Protein AF-A0A5E5Q3A5-F1 (afdb_monomer)

Mean predicted aligned error: 5.53 Å

Secondary structure (DSSP, 8-state):
---S-S-HHHH-S-EEEEEEETTEEEEEEEE--HHHHHHTT-HHHHHHHHHHHHTT-----TTS-S-TT-TT---SS--HHHHHHHHHHT-TTS-TT--HHHHHHHHHHHHHHHHHTTHHHHHHHHHHHT-HHHH--

Solvent-accessible surface area (backbone atoms only — not comparable to full-atom values): 7994 Å² total; per-residue (Å²): 137,84,73,89,64,90,49,51,65,80,76,42,60,53,48,72,49,75,42,70,56,77,72,26,82,78,48,64,46,77,48,65,32,60,71,49,14,49,74,72,68,38,45,56,22,44,54,46,27,43,53,49,25,62,74,73,45,72,62,74,30,87,82,51,76,70,27,59,42,10,83,86,50,89,48,64,59,77,32,28,56,42,45,50,51,52,52,53,64,68,30,89,85,55,62,86,43,56,52,68,75,65,44,50,63,51,47,53,54,52,52,53,53,32,51,76,67,46,42,67,85,41,20,52,58,54,38,53,61,69,34,65,80,62,72,76,108

Nearest PDB structures (foldseek):
  1xje-assembly1_A  TM=2.065E-01  e=7.764E+00  Thermotoga maritima

Structure (mmCIF, N/CA/C/O backbone):
data_AF-A0A5E5Q3A5-F1
#
_entry.id   AF-A0A5E5Q3A5-F1
#
loop_
_atom_site.group_PDB
_atom_site.id
_atom_site.type_symbol
_atom_site.label_atom_id
_atom_site.label_alt_id
_atom_site.label_comp_id
_atom_site.label_asym_id
_atom_site.label_entity_id
_atom_site.label_seq_id
_atom_site.pdbx_PDB_ins_code
_atom_site.Cartn_x
_atom_site.Cartn_y
_atom_site.Cartn_z
_atom_site.occupancy
_atom_site.B_iso_or_equiv
_atom_site.auth_seq_id
_atom_site.auth_comp_id
_atom_site.auth_asym_id
_atom_site.auth_atom_id
_atom_site.pdbx_PDB_model_num
ATOM 1 N N . MET A 1 1 ? -6.992 -6.717 -22.756 1.00 43.28 1 MET A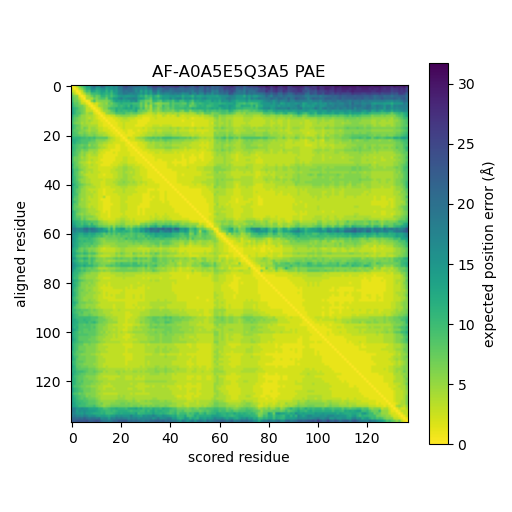 N 1
ATOM 2 C CA . MET A 1 1 ? -6.063 -5.875 -21.982 1.00 43.28 1 MET A CA 1
ATOM 3 C C . MET A 1 1 ? -5.393 -4.964 -22.995 1.00 43.28 1 MET A C 1
ATOM 5 O O . MET A 1 1 ? -4.563 -5.432 -23.755 1.00 43.28 1 MET A O 1
ATOM 9 N N . THR A 1 2 ? -5.870 -3.733 -23.146 1.00 39.50 2 THR A N 1
ATOM 10 C CA . THR A 1 2 ? -5.324 -2.763 -24.109 1.00 39.50 2 THR A CA 1
ATOM 11 C C . THR A 1 2 ? -4.688 -1.649 -23.299 1.00 39.50 2 THR A C 1
ATOM 13 O O . THR A 1 2 ? -5.378 -0.724 -22.878 1.00 39.50 2 THR A O 1
ATOM 16 N N . SER A 1 3 ? -3.395 -1.795 -23.004 1.00 51.12 3 SER A N 1
ATOM 17 C CA . SER A 1 3 ? -2.595 -0.697 -22.459 1.00 51.12 3 SER A CA 1
ATOM 18 C C . SER A 1 3 ? -2.462 0.389 -23.531 1.00 51.12 3 SER A C 1
ATOM 20 O O . SER A 1 3 ? -2.279 0.076 -24.707 1.00 51.12 3 SER A O 1
ATOM 22 N N . LYS A 1 4 ? -2.595 1.663 -23.142 1.00 57.38 4 LYS A N 1
ATOM 23 C CA . LYS A 1 4 ? -2.367 2.816 -24.034 1.00 57.38 4 LYS A CA 1
ATOM 24 C C . LYS A 1 4 ? -0.878 3.094 -24.274 1.00 57.38 4 LYS A C 1
ATOM 26 O O . LYS A 1 4 ? -0.561 3.918 -25.129 1.00 57.38 4 LYS A O 1
ATOM 31 N N . VAL A 1 5 ? 0.014 2.433 -23.536 1.00 63.28 5 VAL A N 1
ATOM 32 C CA . VAL A 1 5 ? 1.463 2.590 -23.676 1.00 63.28 5 VAL A CA 1
ATOM 33 C C . VAL A 1 5 ? 1.916 1.757 -24.870 1.00 63.28 5 VAL A C 1
ATOM 35 O O . VAL A 1 5 ? 1.791 0.533 -24.856 1.00 63.28 5 VAL A O 1
ATOM 38 N N . LYS A 1 6 ? 2.374 2.427 -25.932 1.00 62.31 6 LYS A N 1
ATOM 39 C CA . LYS A 1 6 ? 2.762 1.766 -27.186 1.00 62.31 6 LYS A CA 1
ATOM 40 C C . LYS A 1 6 ? 4.120 1.067 -27.076 1.00 62.31 6 LYS A C 1
ATOM 42 O O . LYS A 1 6 ? 4.260 0.010 -27.679 1.00 62.31 6 LYS A O 1
ATOM 47 N N . ASN A 1 7 ? 5.045 1.613 -26.279 1.00 73.50 7 ASN A N 1
ATOM 48 C CA . ASN A 1 7 ? 6.397 1.084 -26.063 1.00 73.50 7 ASN A CA 1
ATOM 49 C C . ASN A 1 7 ? 6.704 0.977 -24.557 1.00 73.50 7 ASN A C 1
ATOM 51 O O . ASN A 1 7 ? 7.425 1.799 -23.985 1.00 73.50 7 ASN A O 1
ATOM 55 N N . ILE A 1 8 ? 6.105 -0.013 -23.889 1.00 75.12 8 ILE A N 1
ATOM 56 C CA . ILE A 1 8 ? 6.242 -0.217 -22.432 1.00 75.12 8 ILE A CA 1
ATOM 57 C C . ILE A 1 8 ? 7.712 -0.346 -22.015 1.00 75.12 8 ILE A C 1
ATOM 59 O O . ILE A 1 8 ? 8.086 0.101 -20.942 1.00 75.12 8 ILE A O 1
ATOM 63 N N . GLU A 1 9 ? 8.557 -0.904 -22.874 1.00 70.31 9 GLU A N 1
ATOM 64 C CA . GLU A 1 9 ? 9.976 -1.125 -22.623 1.00 70.31 9 GLU A CA 1
ATOM 65 C C . GLU A 1 9 ? 10.821 0.154 -22.508 1.00 70.31 9 GLU A C 1
ATOM 67 O O . GLU A 1 9 ? 11.921 0.100 -21.961 1.00 70.31 9 GLU A O 1
ATOM 72 N N . ASN A 1 10 ? 10.334 1.291 -23.019 1.00 72.75 10 ASN A N 1
ATOM 73 C CA . ASN A 1 10 ? 11.098 2.543 -23.072 1.00 72.75 10 ASN A CA 1
ATOM 74 C C . ASN A 1 10 ? 10.344 3.777 -22.557 1.00 72.75 10 ASN A C 1
ATOM 76 O O . ASN A 1 10 ? 10.980 4.795 -22.297 1.00 72.75 10 ASN A O 1
ATOM 80 N N . GLU A 1 11 ? 9.017 3.720 -22.450 1.00 73.81 11 GLU A N 1
ATOM 81 C CA . GLU A 1 11 ? 8.169 4.886 -22.156 1.00 73.81 11 GLU A CA 1
ATOM 82 C C . GLU A 1 11 ? 7.480 4.802 -20.783 1.00 73.81 11 GLU A C 1
ATOM 84 O O . GLU A 1 11 ? 6.666 5.661 -20.449 1.00 73.81 11 GLU A O 1
ATOM 89 N N . SER A 1 12 ? 7.774 3.772 -19.987 1.00 80.31 12 SER A N 1
ATOM 90 C CA . SER A 1 12 ? 7.168 3.548 -18.674 1.00 80.31 12 SER A CA 1
ATOM 91 C C . SER A 1 12 ? 8.166 2.866 -17.735 1.00 80.31 12 SER A C 1
ATOM 93 O O . SER A 1 12 ? 8.871 1.941 -18.133 1.00 80.31 12 SER A O 1
ATOM 95 N N . ASN A 1 13 ? 8.225 3.325 -16.482 1.00 87.75 13 ASN A N 1
ATOM 96 C CA . ASN A 1 13 ? 9.057 2.701 -15.447 1.00 87.75 13 ASN A CA 1
ATOM 97 C C . ASN A 1 13 ? 8.422 1.403 -14.936 1.00 87.75 13 ASN A C 1
ATOM 99 O O . ASN A 1 13 ? 9.106 0.401 -14.728 1.00 87.75 13 ASN A O 1
ATOM 103 N N . CYS A 1 14 ? 7.105 1.431 -14.758 1.00 89.62 14 CYS A N 1
ATOM 104 C CA . CYS A 1 14 ? 6.271 0.315 -14.358 1.00 89.62 14 CYS A CA 1
ATOM 105 C C . CYS A 1 14 ? 4.802 0.605 -14.693 1.00 89.62 14 CYS A C 1
ATOM 107 O O . CYS A 1 14 ? 4.430 1.745 -14.992 1.00 89.62 14 CYS A O 1
ATOM 109 N N . LEU A 1 15 ? 3.999 -0.458 -14.740 1.00 89.94 15 LEU A N 1
ATOM 110 C CA . LEU A 1 15 ? 2.569 -0.379 -14.996 1.00 89.94 15 LEU A CA 1
ATOM 111 C C . LEU A 1 15 ? 1.804 -1.400 -14.150 1.00 89.94 15 LEU A C 1
ATOM 113 O O . LEU A 1 15 ? 1.981 -2.613 -14.327 1.00 89.94 15 LEU A O 1
ATOM 117 N N . LEU A 1 16 ? 0.844 -0.925 -13.363 1.00 88.75 16 LEU A N 1
ATOM 118 C CA . LEU A 1 16 ? -0.232 -1.735 -12.803 1.00 88.75 16 LEU A CA 1
ATOM 119 C C . LEU A 1 16 ? -1.510 -1.645 -13.638 1.00 88.75 16 LEU A C 1
ATOM 121 O O . LEU A 1 16 ? -1.972 -0.595 -14.078 1.00 88.75 16 LEU A O 1
ATOM 125 N N . SER A 1 17 ? -2.142 -2.799 -13.818 1.00 89.94 17 SER A N 1
ATOM 126 C CA . SER A 1 17 ? -3.519 -2.903 -14.279 1.00 89.94 17 SER A CA 1
ATOM 127 C C . SER A 1 17 ? -4.313 -3.760 -13.308 1.00 89.94 17 SER A C 1
ATOM 129 O O . SER A 1 17 ? -3.970 -4.917 -13.070 1.00 89.94 17 SER A O 1
ATOM 131 N N . PHE A 1 18 ? -5.405 -3.220 -12.776 1.00 89.69 18 PHE A N 1
ATOM 132 C CA . PHE A 1 18 ? -6.315 -3.944 -11.897 1.00 89.69 18 PHE A CA 1
ATOM 133 C C . PHE A 1 18 ? -7.688 -4.149 -12.539 1.00 89.69 18 PHE A C 1
ATOM 135 O O . PHE A 1 18 ? -8.133 -3.414 -13.421 1.00 89.69 18 PHE A O 1
ATOM 142 N N . ARG A 1 19 ? -8.379 -5.190 -12.080 1.00 91.38 19 ARG A N 1
AT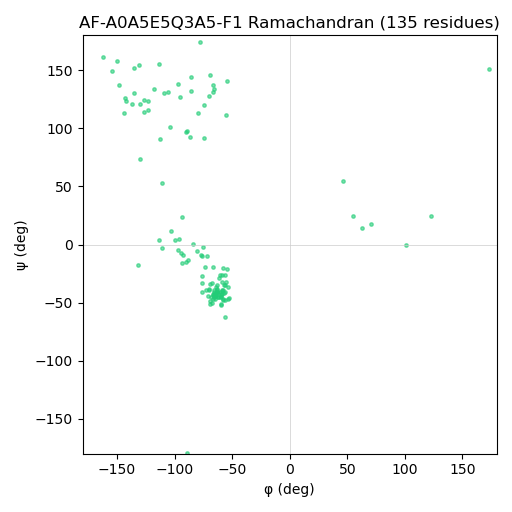OM 143 C CA . ARG A 1 19 ? -9.779 -5.470 -12.384 1.00 91.38 19 ARG A CA 1
ATOM 144 C C . ARG A 1 19 ? -10.559 -5.434 -11.087 1.00 91.38 19 ARG A C 1
ATOM 146 O O . ARG A 1 19 ? -10.161 -6.067 -10.109 1.00 91.38 19 ARG A O 1
ATOM 153 N N . HIS A 1 20 ? -11.699 -4.759 -11.109 1.00 88.75 20 HIS A N 1
ATOM 154 C CA . HIS A 1 20 ? -12.588 -4.684 -9.963 1.00 88.75 20 HIS A CA 1
ATOM 155 C C . HIS A 1 20 ? -14.033 -5.009 -10.348 1.00 88.75 20 HIS A C 1
ATOM 157 O O . HIS A 1 20 ? -14.448 -4.841 -11.496 1.00 88.75 20 HIS A O 1
ATOM 163 N N . LYS A 1 21 ? -14.813 -5.474 -9.374 1.00 90.50 21 LYS A N 1
ATOM 164 C CA . LYS A 1 21 ? -16.260 -5.681 -9.487 1.00 90.50 21 LYS A CA 1
ATOM 165 C C . LYS A 1 21 ? -16.900 -5.318 -8.154 1.00 90.50 21 LYS A C 1
ATOM 167 O O . LYS A 1 21 ? -16.475 -5.849 -7.141 1.00 90.50 21 LYS A O 1
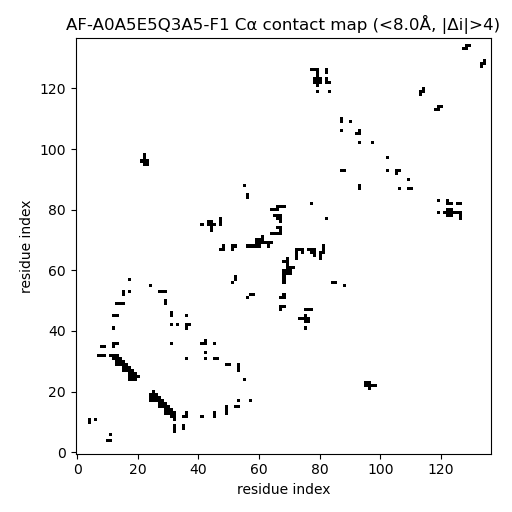ATOM 172 N N . ALA A 1 22 ? -17.897 -4.429 -8.158 1.00 86.38 22 ALA A N 1
ATOM 173 C CA . ALA A 1 22 ? -18.633 -4.019 -6.952 1.00 86.38 22 ALA A CA 1
ATOM 174 C C . ALA A 1 22 ? -17.714 -3.688 -5.749 1.00 86.38 22 ALA A C 1
ATOM 176 O O . ALA A 1 22 ? -17.829 -4.295 -4.692 1.00 86.38 22 ALA A O 1
ATOM 177 N N . TYR A 1 23 ? -16.759 -2.768 -5.948 1.00 86.44 23 TYR A N 1
ATOM 178 C CA . TYR A 1 23 ? -15.749 -2.349 -4.953 1.00 86.44 23 TYR A CA 1
ATOM 179 C C . TYR A 1 23 ? -14.771 -3.443 -4.481 1.00 86.44 23 TYR A C 1
ATOM 181 O O . TYR A 1 23 ? -14.052 -3.257 -3.505 1.00 86.44 23 TYR A O 1
ATOM 189 N N . GLN A 1 24 ? -14.704 -4.578 -5.181 1.00 87.25 24 GLN A N 1
ATOM 190 C CA . GLN A 1 24 ? -13.775 -5.667 -4.883 1.00 87.25 24 GLN A CA 1
ATOM 191 C C . GLN A 1 24 ? -12.697 -5.758 -5.958 1.00 87.25 24 GLN A C 1
ATOM 193 O O . GLN A 1 24 ? -13.025 -5.827 -7.144 1.00 87.25 24 GLN A O 1
ATOM 198 N N . LEU A 1 25 ? -11.426 -5.813 -5.560 1.00 88.38 25 LEU A N 1
ATOM 199 C CA . LEU A 1 25 ? -10.328 -6.160 -6.462 1.00 88.38 25 LEU A CA 1
ATOM 200 C C . LEU A 1 25 ? -10.358 -7.665 -6.743 1.00 88.38 25 LEU A C 1
ATOM 202 O O . LEU A 1 25 ? -10.265 -8.480 -5.831 1.00 88.38 25 LEU A O 1
ATOM 206 N N . ILE A 1 26 ? -10.503 -8.033 -8.016 1.00 92.38 26 ILE A N 1
ATOM 207 C CA . ILE A 1 26 ? -10.610 -9.433 -8.473 1.00 92.38 26 ILE A CA 1
ATOM 208 C C . ILE A 1 26 ? -9.377 -9.894 -9.261 1.00 92.38 26 ILE A C 1
ATOM 210 O O . ILE A 1 26 ? -9.307 -11.033 -9.721 1.00 92.38 26 ILE A O 1
ATOM 214 N N . GLY A 1 27 ? -8.416 -9.002 -9.482 1.00 92.19 27 GLY A N 1
ATOM 215 C CA . GLY A 1 27 ? -7.139 -9.330 -10.095 1.00 92.19 27 GLY A CA 1
ATOM 216 C C . GLY A 1 27 ? -6.306 -8.089 -10.367 1.00 92.19 27 GLY A C 1
ATOM 217 O O . GLY A 1 27 ? -6.851 -7.021 -10.637 1.00 92.19 27 GLY A O 1
ATOM 218 N N . ALA A 1 28 ? -4.993 -8.265 -10.339 1.00 92.94 28 ALA A N 1
ATOM 219 C CA . ALA A 1 28 ? -4.008 -7.251 -10.670 1.00 92.94 28 ALA A CA 1
ATOM 220 C C . ALA A 1 28 ? -2.930 -7.865 -11.568 1.00 92.94 28 ALA A C 1
ATOM 222 O O . ALA A 1 28 ? -2.678 -9.071 -11.537 1.00 92.94 28 ALA A O 1
ATOM 223 N N . THR A 1 29 ? -2.318 -7.047 -12.409 1.00 94.19 29 THR A N 1
ATOM 224 C CA . THR A 1 29 ? -1.181 -7.416 -13.245 1.00 94.19 29 THR A CA 1
ATOM 225 C C . THR A 1 29 ? -0.184 -6.279 -13.201 1.00 94.19 29 THR A C 1
ATOM 227 O O . THR A 1 29 ? -0.525 -5.158 -13.568 1.00 94.19 29 THR A O 1
ATOM 230 N N . VAL A 1 30 ? 1.025 -6.598 -12.753 1.00 92.44 30 VAL A N 1
ATOM 231 C CA . VAL A 1 30 ? 2.154 -5.675 -12.660 1.00 92.44 30 VAL A CA 1
ATOM 232 C C . VAL A 1 30 ? 3.131 -6.002 -13.780 1.00 92.44 30 VAL A C 1
ATOM 234 O O . VAL A 1 30 ? 3.474 -7.169 -13.985 1.00 92.44 30 VAL A O 1
ATOM 237 N N . ILE A 1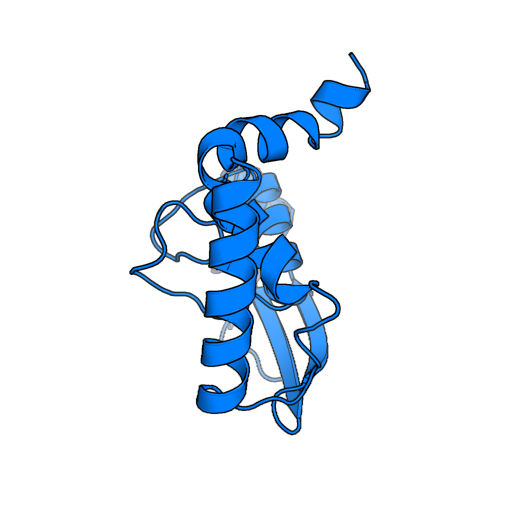 31 ? 3.563 -4.980 -14.511 1.00 93.38 31 ILE A N 1
ATOM 238 C CA . ILE A 1 31 ? 4.562 -5.082 -15.572 1.00 93.38 31 ILE A CA 1
ATOM 239 C C . ILE A 1 31 ? 5.700 -4.122 -15.238 1.00 93.38 31 ILE A C 1
ATOM 241 O O . ILE A 1 31 ? 5.479 -2.926 -15.080 1.00 93.38 31 ILE A O 1
ATOM 245 N N . ILE A 1 32 ? 6.920 -4.651 -15.157 1.00 92.75 32 ILE A N 1
ATOM 246 C CA . ILE A 1 32 ? 8.131 -3.869 -14.899 1.00 92.75 32 ILE A CA 1
ATOM 247 C C . ILE A 1 32 ? 9.141 -4.189 -16.007 1.00 92.75 32 ILE A C 1
ATOM 249 O O . ILE A 1 32 ? 9.607 -5.331 -16.086 1.00 92.75 32 ILE A O 1
ATOM 253 N N . PRO A 1 33 ? 9.504 -3.226 -16.871 1.00 93.44 33 PRO A N 1
ATOM 254 C CA . PRO A 1 33 ? 10.598 -3.386 -17.819 1.00 93.44 33 PRO A CA 1
ATOM 255 C C . PRO A 1 33 ? 11.928 -3.298 -17.065 1.00 93.44 33 PRO A C 1
ATOM 257 O O . PRO A 1 33 ? 12.482 -2.222 -16.849 1.00 93.44 33 PRO A O 1
ATOM 260 N N . VAL A 1 34 ? 12.423 -4.457 -16.626 1.00 92.25 34 VAL A N 1
ATOM 261 C CA . VAL A 1 34 ? 13.539 -4.568 -15.673 1.00 92.25 34 VAL A CA 1
ATOM 262 C C . VAL A 1 34 ? 14.779 -3.793 -16.128 1.00 92.25 34 VAL A C 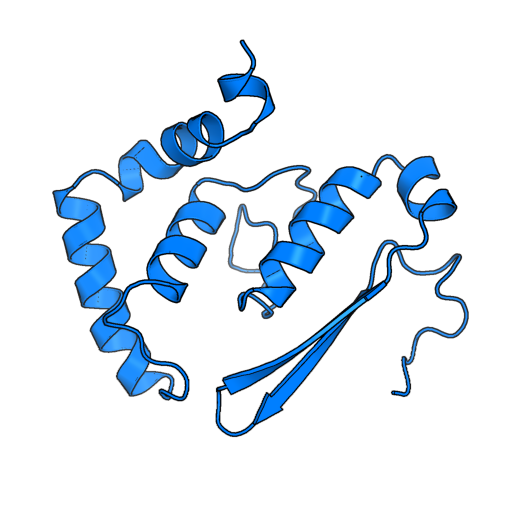1
ATOM 264 O O . VAL A 1 34 ? 15.309 -3.014 -15.344 1.00 92.25 34 VAL A O 1
ATOM 267 N N . ASP A 1 35 ? 15.200 -3.913 -17.391 1.00 91.81 35 ASP A N 1
ATOM 268 C CA . ASP A 1 35 ? 16.387 -3.205 -17.897 1.00 91.81 35 ASP A CA 1
ATOM 269 C C . ASP A 1 35 ? 16.229 -1.676 -17.871 1.00 91.81 35 ASP A C 1
ATOM 271 O O . ASP A 1 35 ? 17.172 -0.951 -17.545 1.00 91.81 35 ASP A O 1
ATOM 275 N N . HIS A 1 36 ? 15.033 -1.175 -18.197 1.00 90.62 36 HIS A N 1
ATOM 276 C CA . HIS A 1 36 ? 14.724 0.253 -18.169 1.00 90.62 36 HIS A CA 1
ATOM 277 C C . HIS A 1 36 ? 14.697 0.772 -16.731 1.00 90.62 36 HIS A C 1
ATOM 279 O O . HIS A 1 36 ? 15.406 1.721 -16.400 1.00 90.62 36 HIS A O 1
ATOM 285 N N . ALA A 1 37 ? 13.946 0.101 -15.853 1.00 91.69 37 ALA A N 1
ATOM 286 C CA . ALA A 1 37 ? 13.838 0.470 -14.447 1.00 91.69 37 ALA A CA 1
ATOM 287 C C . ALA A 1 37 ? 15.204 0.415 -13.742 1.00 91.69 37 ALA A C 1
ATOM 289 O O . ALA A 1 37 ? 15.552 1.319 -12.984 1.00 91.69 37 ALA A O 1
ATOM 290 N N . MET A 1 38 ? 16.026 -0.602 -14.027 1.00 91.88 38 MET A N 1
ATOM 291 C CA . MET A 1 38 ? 17.381 -0.711 -13.480 1.00 91.88 38 MET A CA 1
ATOM 292 C C . MET A 1 38 ? 18.308 0.397 -13.978 1.00 91.88 38 MET A C 1
ATOM 294 O O . MET A 1 38 ? 19.086 0.921 -13.182 1.00 91.88 38 MET A O 1
ATOM 298 N N . ARG A 1 39 ? 18.217 0.798 -15.255 1.00 92.56 39 ARG A N 1
ATOM 299 C CA . ARG A 1 39 ? 19.044 1.878 -15.826 1.00 92.56 39 ARG A CA 1
ATOM 300 C C . ARG A 1 39 ? 18.907 3.191 -15.053 1.00 92.56 39 ARG A C 1
ATOM 302 O O . ARG A 1 39 ? 19.892 3.913 -14.926 1.00 92.56 39 ARG A O 1
ATOM 309 N N . TYR A 1 40 ? 17.714 3.481 -14.540 1.00 90.19 40 TYR A N 1
ATOM 310 C CA . TYR A 1 40 ? 17.426 4.696 -13.772 1.00 90.19 40 TYR A CA 1
ATOM 311 C C . TYR A 1 40 ? 17.430 4.483 -12.252 1.00 90.19 40 TYR A C 1
ATOM 313 O O . TYR A 1 40 ? 17.148 5.418 -11.510 1.00 90.19 40 TYR A O 1
ATOM 321 N N . GLY A 1 41 ? 17.760 3.278 -11.772 1.00 90.56 41 GLY A N 1
ATOM 322 C CA . GLY A 1 41 ? 17.752 2.957 -10.341 1.00 90.56 41 GLY A CA 1
ATOM 323 C C . GLY A 1 41 ? 16.352 2.868 -9.722 1.00 90.56 41 GLY A C 1
ATOM 324 O O . GLY A 1 41 ? 16.227 2.919 -8.507 1.00 90.56 41 GLY A O 1
ATOM 325 N N . LEU A 1 42 ? 15.309 2.716 -10.540 1.00 91.19 42 LEU A N 1
ATOM 326 C CA . LEU A 1 42 ? 13.905 2.744 -10.121 1.00 91.19 42 LEU A CA 1
ATOM 327 C C . LEU A 1 42 ? 13.331 1.367 -9.786 1.00 91.19 42 LEU A C 1
ATOM 329 O O . LEU A 1 42 ? 12.232 1.284 -9.254 1.00 91.19 42 LEU A O 1
ATOM 333 N N . LEU A 1 43 ? 14.054 0.279 -10.073 1.00 92.00 43 LEU A N 1
ATOM 334 C CA . LEU A 1 43 ? 13.529 -1.076 -9.883 1.00 92.00 43 LEU A CA 1
ATOM 335 C C . LEU A 1 43 ? 12.967 -1.327 -8.463 1.00 92.00 43 LEU A C 1
ATOM 337 O O . LEU A 1 43 ? 11.860 -1.856 -8.381 1.00 92.00 43 LEU A O 1
ATOM 341 N N . PRO A 1 44 ? 13.645 -0.953 -7.355 1.00 91.94 44 PRO A N 1
ATOM 342 C CA . PRO A 1 44 ? 13.078 -1.131 -6.018 1.00 91.94 44 PRO A CA 1
ATOM 343 C C . PRO A 1 44 ? 11.788 -0.332 -5.810 1.00 91.94 44 PRO A C 1
ATOM 345 O O . PRO A 1 44 ? 10.812 -0.896 -5.321 1.00 91.94 44 PRO A O 1
ATOM 348 N N . ALA A 1 45 ? 11.768 0.937 -6.234 1.00 90.44 45 ALA A N 1
ATOM 349 C CA . ALA A 1 45 ? 10.596 1.802 -6.141 1.00 90.44 45 ALA A CA 1
ATOM 350 C C . ALA A 1 45 ? 9.409 1.209 -6.915 1.00 90.44 45 ALA A C 1
ATOM 352 O O . ALA A 1 45 ? 8.365 0.976 -6.319 1.00 90.44 45 ALA A O 1
ATOM 353 N N . CYS A 1 46 ? 9.608 0.826 -8.182 1.00 91.44 46 CYS A N 1
ATOM 354 C CA . CYS A 1 46 ? 8.587 0.185 -9.014 1.00 91.44 46 CYS A CA 1
ATOM 355 C C . CYS A 1 46 ? 8.041 -1.109 -8.393 1.00 91.44 46 CYS A C 1
ATOM 357 O O . CYS A 1 46 ? 6.845 -1.377 -8.442 1.00 91.44 46 CYS A O 1
ATOM 359 N N . VAL A 1 47 ? 8.908 -1.944 -7.807 1.00 92.69 47 VAL A N 1
ATOM 360 C CA . VAL A 1 47 ? 8.467 -3.176 -7.136 1.00 92.69 47 VAL A CA 1
ATOM 361 C C . VAL A 1 47 ? 7.611 -2.849 -5.915 1.00 92.69 47 VAL A C 1
ATOM 363 O O . VAL A 1 47 ? 6.585 -3.491 -5.703 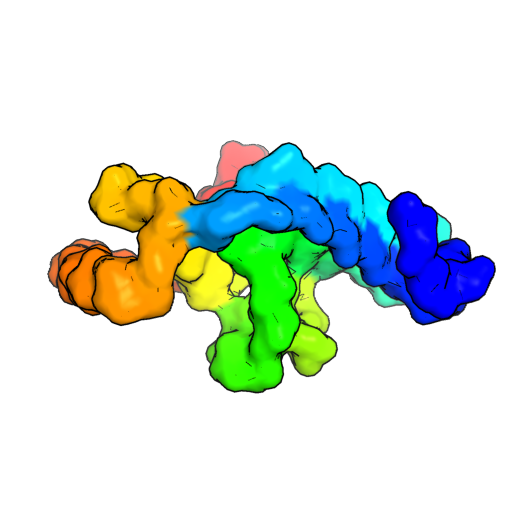1.00 92.69 47 VAL A O 1
ATOM 366 N N . VAL A 1 48 ? 8.022 -1.877 -5.101 1.00 92.38 48 VAL A N 1
ATOM 367 C CA . VAL A 1 48 ? 7.290 -1.513 -3.886 1.00 92.38 48 VAL A CA 1
ATOM 368 C C . VAL A 1 48 ? 5.965 -0.840 -4.222 1.00 92.38 48 VAL A C 1
ATOM 370 O O . VAL A 1 48 ? 4.944 -1.244 -3.670 1.00 92.38 48 VAL A O 1
ATOM 373 N N . GLU A 1 49 ? 5.969 0.142 -5.116 1.00 90.12 49 GLU A N 1
ATOM 374 C CA . GLU A 1 49 ? 4.790 0.872 -5.580 1.00 90.12 49 GLU A CA 1
ATOM 375 C C . GLU A 1 49 ? 3.749 -0.092 -6.146 1.00 90.12 49 GLU A C 1
ATOM 377 O O . GLU A 1 49 ? 2.686 -0.274 -5.553 1.00 90.12 49 GLU A O 1
ATOM 382 N N . GLU A 1 50 ? 4.088 -0.816 -7.211 1.00 91.81 50 GLU A N 1
ATOM 383 C CA . GLU A 1 50 ? 3.088 -1.569 -7.967 1.00 91.81 50 GLU A CA 1
ATOM 384 C C . GLU A 1 50 ? 2.519 -2.756 -7.192 1.00 91.81 50 GLU A C 1
ATOM 386 O O . GLU A 1 50 ? 1.335 -3.081 -7.312 1.00 91.81 50 GLU A O 1
ATOM 391 N N . LEU A 1 51 ? 3.333 -3.410 -6.355 1.00 91.56 51 LEU A N 1
ATOM 392 C CA . LEU A 1 51 ? 2.838 -4.480 -5.488 1.00 91.56 51 LEU A CA 1
ATOM 393 C C . LEU A 1 51 ? 1.942 -3.929 -4.376 1.00 91.56 51 LEU A C 1
ATOM 395 O O . LEU A 1 51 ? 0.917 -4.535 -4.068 1.00 91.56 51 LEU A O 1
ATOM 399 N N . THR A 1 52 ? 2.284 -2.778 -3.798 1.00 91.06 52 THR A N 1
ATOM 400 C CA . THR A 1 52 ? 1.471 -2.142 -2.751 1.00 91.06 52 THR A CA 1
ATOM 401 C C . THR A 1 52 ? 0.137 -1.662 -3.306 1.00 91.06 52 THR A C 1
ATOM 403 O O . THR A 1 52 ? -0.914 -1.909 -2.709 1.00 91.06 52 THR A O 1
ATOM 406 N N . GLN A 1 53 ? 0.152 -1.045 -4.485 1.00 88.44 53 GLN A N 1
ATOM 407 C CA . GLN A 1 53 ? -1.061 -0.633 -5.173 1.00 88.44 53 GLN A CA 1
ATOM 408 C C . GLN A 1 53 ? -1.926 -1.845 -5.562 1.00 88.44 53 GLN A C 1
ATOM 410 O O . GLN A 1 53 ? -3.137 -1.844 -5.316 1.00 88.44 53 GLN A O 1
ATOM 415 N N . ALA A 1 54 ? -1.314 -2.934 -6.051 1.00 90.69 54 ALA A N 1
ATOM 416 C CA . ALA A 1 54 ? -2.005 -4.191 -6.357 1.00 90.69 54 ALA A CA 1
ATOM 417 C C . ALA A 1 54 ? -2.678 -4.839 -5.133 1.00 90.69 54 ALA A C 1
ATOM 419 O O . ALA A 1 54 ? -3.666 -5.561 -5.292 1.00 90.69 54 ALA A O 1
ATOM 420 N N . MET A 1 55 ? -2.176 -4.577 -3.922 1.00 88.38 55 MET A N 1
ATOM 421 C CA . MET A 1 55 ? -2.768 -5.050 -2.665 1.00 88.38 55 MET A CA 1
ATOM 422 C C . MET A 1 55 ? -4.008 -4.258 -2.230 1.00 88.38 55 MET A C 1
ATOM 424 O O . MET A 1 55 ? -4.712 -4.694 -1.323 1.00 88.38 55 MET A O 1
ATOM 428 N N . GLY A 1 56 ? -4.326 -3.146 -2.897 1.00 84.69 56 GLY A N 1
ATOM 429 C CA . GLY A 1 56 ? -5.570 -2.404 -2.694 1.00 84.69 56 GLY A CA 1
ATOM 430 C C . GLY A 1 56 ? -5.411 -0.944 -2.306 1.00 84.69 56 GLY A C 1
ATOM 431 O O . GLY A 1 56 ? -6.347 -0.343 -1.785 1.00 84.69 56 GLY A O 1
ATOM 432 N N . LEU A 1 57 ? -4.270 -0.357 -2.663 1.00 83.88 57 LEU A N 1
ATOM 433 C CA . LEU A 1 57 ? -4.047 1.086 -2.666 1.00 83.88 57 LEU A CA 1
ATOM 434 C C . LEU A 1 57 ? -3.901 1.622 -4.107 1.00 83.88 57 LEU A C 1
ATOM 436 O O . LEU A 1 57 ? -2.905 2.269 -4.395 1.00 83.88 57 LEU A O 1
ATOM 440 N N . PRO A 1 58 ? -4.849 1.357 -5.031 1.00 73.62 58 PRO A N 1
ATOM 441 C CA . PRO A 1 58 ? -4.686 1.665 -6.456 1.00 73.62 58 PRO A CA 1
ATOM 442 C C . PRO A 1 58 ? -4.844 3.153 -6.799 1.00 73.62 58 PRO A C 1
ATOM 444 O O . PRO A 1 58 ? -4.817 3.508 -7.972 1.00 73.62 58 PRO A O 1
ATOM 447 N N . ASN A 1 59 ? -5.157 4.002 -5.816 1.00 65.50 59 ASN A N 1
ATOM 448 C CA . ASN A 1 59 ? -5.453 5.405 -6.070 1.00 65.50 59 ASN A CA 1
ATOM 449 C C . ASN A 1 59 ? -4.167 6.220 -6.021 1.00 65.50 59 ASN A C 1
ATOM 451 O O . ASN A 1 59 ? -3.762 6.666 -4.947 1.00 65.50 59 ASN A O 1
ATOM 455 N N . ASP A 1 60 ? -3.629 6.467 -7.206 1.00 63.88 60 ASP A N 1
ATOM 456 C CA . ASP A 1 60 ? -2.680 7.532 -7.493 1.00 63.88 60 ASP A CA 1
ATOM 457 C C . ASP A 1 60 ? -3.274 8.868 -7.056 1.00 63.88 60 ASP A C 1
ATOM 459 O O . ASP A 1 60 ? -4.307 9.333 -7.555 1.00 63.88 60 ASP A O 1
ATOM 463 N N . SER A 1 61 ? -2.683 9.445 -6.017 1.00 70.50 61 SER A N 1
ATOM 464 C CA . SER A 1 61 ? -3.291 10.566 -5.332 1.00 70.50 61 SER A CA 1
ATOM 465 C C . SER A 1 61 ? -2.271 11.588 -4.855 1.00 70.50 61 SER A C 1
ATOM 467 O O . SER A 1 61 ? -1.530 11.371 -3.897 1.00 70.50 61 SER A O 1
ATOM 469 N N . ASP A 1 62 ? -2.334 12.774 -5.463 1.00 75.38 62 ASP A N 1
ATOM 470 C CA . ASP A 1 62 ? -1.440 13.906 -5.202 1.00 75.38 62 ASP A CA 1
ATOM 471 C C . ASP A 1 62 ? -1.391 14.366 -3.734 1.00 75.38 62 ASP A C 1
ATOM 473 O O . ASP A 1 62 ? -0.399 14.963 -3.310 1.00 75.38 62 ASP A O 1
ATOM 477 N N . TRP A 1 63 ? -2.453 14.133 -2.956 1.00 78.31 63 TRP A N 1
ATOM 478 C CA . TRP A 1 63 ? -2.566 14.629 -1.578 1.00 78.31 63 TRP A CA 1
ATOM 479 C C . TRP A 1 63 ? -2.018 13.667 -0.518 1.00 78.31 63 TRP A C 1
ATOM 481 O O . TRP A 1 63 ? -1.791 14.083 0.619 1.00 78.31 63 TRP A O 1
ATOM 491 N N . VAL A 1 64 ? -1.782 12.400 -0.864 1.00 81.31 64 VAL A N 1
ATOM 492 C CA . VAL A 1 64 ? -1.289 11.394 0.085 1.00 81.31 64 VAL A CA 1
ATOM 493 C C . VAL A 1 64 ? 0.235 11.480 0.113 1.00 81.31 64 VAL A C 1
ATOM 495 O O . VAL A 1 64 ? 0.899 10.893 -0.723 1.00 81.31 64 VAL A O 1
ATOM 498 N N . ASN A 1 65 ? 0.817 12.258 1.022 1.00 84.50 65 ASN A N 1
ATOM 499 C CA . ASN A 1 65 ? 2.260 12.527 1.027 1.00 84.50 65 ASN A CA 1
ATOM 500 C C . ASN A 1 65 ? 2.838 12.420 2.452 1.00 84.50 65 ASN A C 1
ATOM 502 O O . ASN A 1 65 ? 2.297 13.065 3.355 1.00 84.50 65 ASN A O 1
ATOM 506 N N . PRO A 1 66 ? 3.939 11.673 2.682 1.00 89.44 66 PRO A N 1
ATOM 507 C CA . PRO A 1 66 ? 4.692 10.841 1.730 1.00 89.44 66 PRO A CA 1
ATOM 508 C C . PRO A 1 66 ? 4.107 9.427 1.596 1.00 89.44 66 PRO A C 1
ATOM 510 O O . PRO A 1 66 ? 3.859 8.762 2.604 1.00 89.44 66 PRO A O 1
ATOM 513 N N . SER A 1 67 ? 3.919 8.943 0.366 1.00 90.62 67 SER A N 1
ATOM 514 C CA . SER A 1 67 ? 3.362 7.610 0.090 1.00 90.62 67 SER A CA 1
ATOM 515 C C . SER A 1 67 ? 3.813 7.073 -1.263 1.00 90.62 67 SER A C 1
ATOM 517 O O . SER A 1 67 ? 4.017 7.850 -2.190 1.00 90.62 67 SER A O 1
ATOM 519 N N . VAL A 1 68 ? 3.939 5.750 -1.379 1.00 88.81 68 VAL A N 1
ATOM 520 C CA . VAL A 1 68 ? 4.172 5.076 -2.671 1.00 88.81 68 VAL A CA 1
ATOM 521 C C . VAL A 1 68 ? 2.936 5.093 -3.581 1.00 88.81 68 VAL A C 1
ATOM 523 O O . VAL A 1 68 ? 3.041 4.740 -4.742 1.00 88.81 68 VAL A O 1
ATOM 526 N N . ALA A 1 69 ? 1.769 5.505 -3.077 1.00 84.38 69 ALA A N 1
ATOM 527 C CA . ALA A 1 69 ? 0.551 5.725 -3.868 1.00 84.38 69 ALA A CA 1
ATOM 528 C C . ALA A 1 69 ? 0.407 7.195 -4.329 1.00 84.38 69 ALA A C 1
ATOM 530 O O . ALA A 1 69 ? -0.698 7.700 -4.532 1.00 84.38 69 ALA A O 1
ATOM 531 N N . ASN A 1 70 ? 1.519 7.928 -4.407 1.00 84.12 70 ASN A N 1
ATOM 532 C CA . ASN A 1 70 ? 1.554 9.328 -4.811 1.00 84.12 70 ASN A CA 1
ATOM 533 C C . ASN A 1 70 ? 2.484 9.510 -6.009 1.00 84.12 70 ASN A C 1
ATOM 535 O O . ASN A 1 70 ? 3.698 9.400 -5.857 1.00 84.12 70 ASN A O 1
ATOM 539 N N . ASP A 1 71 ? 1.922 9.915 -7.147 1.00 77.38 71 ASP A N 1
ATOM 540 C CA . ASP A 1 71 ? 2.633 10.094 -8.425 1.00 77.38 71 ASP A CA 1
ATOM 541 C C . ASP A 1 71 ? 3.801 11.085 -8.383 1.00 77.38 71 ASP A C 1
ATOM 543 O O . ASP A 1 71 ? 4.665 11.099 -9.261 1.00 77.38 71 ASP A O 1
ATOM 547 N N . LYS A 1 72 ? 3.823 11.975 -7.387 1.00 81.88 72 LYS A N 1
ATOM 548 C CA . LYS A 1 72 ? 4.881 12.979 -7.214 1.00 81.88 72 LYS A CA 1
ATOM 549 C C . LYS A 1 72 ? 5.976 12.507 -6.263 1.00 81.88 72 LYS A C 1
ATOM 551 O O . LYS A 1 72 ? 6.979 13.204 -6.106 1.00 81.88 72 LYS A O 1
ATOM 556 N N . SER A 1 73 ? 5.787 11.365 -5.608 1.00 80.69 73 SER A N 1
ATOM 557 C CA . SER A 1 73 ? 6.727 10.804 -4.647 1.00 80.69 73 SER A CA 1
ATOM 558 C C . SER A 1 73 ? 7.627 9.782 -5.326 1.00 80.69 73 SER A C 1
ATOM 560 O O . SER A 1 73 ? 7.160 8.826 -5.926 1.00 80.69 73 SER A O 1
ATOM 562 N N . ILE A 1 74 ? 8.940 9.951 -5.183 1.00 78.06 74 ILE A N 1
ATOM 563 C CA . ILE A 1 74 ? 9.914 8.924 -5.566 1.00 78.06 74 ILE A CA 1
ATOM 564 C C . ILE A 1 74 ? 10.396 8.280 -4.270 1.00 78.06 74 ILE A C 1
ATOM 566 O O . ILE A 1 74 ? 11.177 8.875 -3.524 1.00 78.06 74 ILE A O 1
ATOM 570 N N . LEU A 1 75 ? 9.862 7.098 -3.963 1.00 84.00 75 LEU A N 1
ATOM 571 C CA . LEU A 1 75 ? 10.114 6.386 -2.713 1.00 84.00 75 LEU A CA 1
ATOM 572 C C . LEU A 1 75 ? 10.510 4.940 -2.995 1.00 84.00 75 LEU A C 1
ATOM 574 O O . LEU A 1 75 ? 9.730 4.161 -3.526 1.00 84.00 75 LEU A O 1
ATOM 578 N N . ASP A 1 76 ? 11.705 4.561 -2.549 1.00 86.62 76 ASP A N 1
ATOM 579 C CA . ASP A 1 76 ? 12.209 3.199 -2.752 1.00 86.62 76 ASP A CA 1
ATOM 580 C C . ASP A 1 76 ? 11.517 2.160 -1.860 1.00 86.62 76 ASP A C 1
ATOM 582 O O . ASP A 1 76 ? 11.642 0.962 -2.095 1.00 86.62 76 ASP A O 1
ATOM 586 N N . LEU A 1 77 ? 10.872 2.599 -0.773 1.00 91.56 77 LEU A N 1
ATOM 587 C CA . LEU A 1 77 ? 10.327 1.745 0.282 1.00 91.56 77 LEU A CA 1
ATOM 588 C C . LEU A 1 77 ? 9.099 2.391 0.931 1.00 91.56 77 LEU A C 1
ATOM 590 O O . LEU A 1 77 ? 8.983 3.615 0.977 1.00 91.56 77 LEU A O 1
ATOM 594 N N . LEU A 1 78 ? 8.259 1.555 1.549 1.00 92.81 78 LEU A N 1
ATOM 595 C CA . LEU A 1 78 ? 7.076 1.988 2.295 1.00 92.81 78 LEU A CA 1
ATOM 596 C C . LEU A 1 78 ? 7.405 3.024 3.379 1.00 92.81 78 LEU A C 1
ATOM 598 O O . LEU A 1 78 ? 8.401 2.913 4.114 1.00 92.81 78 LEU A O 1
ATOM 602 N N . THR A 1 79 ? 6.514 4.003 3.510 1.00 93.88 79 THR A N 1
ATOM 603 C CA . THR A 1 79 ? 6.520 5.026 4.556 1.00 93.88 79 THR A CA 1
ATOM 604 C C . THR A 1 79 ? 5.727 4.574 5.786 1.00 93.88 79 THR A C 1
ATOM 606 O O . THR A 1 79 ? 5.201 3.459 5.857 1.00 93.88 79 THR A O 1
ATOM 609 N N . GLY A 1 80 ? 5.660 5.436 6.808 1.00 95.00 80 GLY A N 1
ATOM 610 C CA . GLY A 1 80 ? 4.739 5.231 7.929 1.00 95.00 80 GLY A CA 1
ATOM 611 C C . GLY A 1 80 ? 3.272 5.365 7.507 1.00 95.00 80 GLY A C 1
ATOM 612 O O . GLY A 1 80 ? 2.426 4.641 8.022 1.00 95.00 80 GLY A O 1
ATOM 613 N N . LEU A 1 81 ? 2.978 6.237 6.538 1.00 94.31 81 LEU A N 1
ATOM 614 C CA . LEU A 1 81 ? 1.627 6.421 6.015 1.00 94.31 81 LEU A CA 1
ATOM 615 C C . LEU A 1 81 ? 1.173 5.187 5.230 1.00 94.31 81 LEU A C 1
ATOM 617 O O . LEU A 1 81 ? 0.095 4.668 5.507 1.00 94.31 81 LEU A O 1
ATOM 621 N N . ASP A 1 82 ? 2.035 4.647 4.361 1.00 93.62 82 ASP A N 1
ATOM 622 C CA . ASP A 1 82 ? 1.745 3.408 3.626 1.00 93.62 82 ASP A CA 1
ATOM 623 C C . ASP A 1 82 ? 1.484 2.239 4.583 1.00 93.62 82 ASP A C 1
ATOM 625 O O . ASP A 1 82 ? 0.533 1.476 4.416 1.00 93.62 82 ASP A O 1
ATOM 629 N N . TYR A 1 83 ? 2.298 2.134 5.639 1.00 94.75 83 TYR A N 1
ATOM 630 C CA . TYR A 1 83 ? 2.116 1.136 6.688 1.00 94.75 83 TYR A CA 1
ATOM 631 C C . TYR A 1 83 ? 0.736 1.245 7.351 1.00 94.75 83 TYR A C 1
ATOM 633 O O . TYR A 1 83 ? 0.044 0.238 7.496 1.00 94.75 83 TYR A O 1
ATOM 641 N N . LEU A 1 84 ? 0.313 2.452 7.739 1.00 95.69 84 LEU A N 1
ATOM 642 C CA . LEU A 1 84 ? -0.996 2.666 8.359 1.00 95.69 84 LEU A CA 1
ATOM 643 C C . LEU A 1 84 ? -2.137 2.355 7.386 1.00 95.69 84 LEU A C 1
ATOM 645 O O . LEU A 1 84 ? -3.082 1.670 7.768 1.00 95.69 84 LEU A O 1
ATOM 649 N N . MET A 1 85 ? -2.032 2.801 6.134 1.00 94.00 85 MET A N 1
ATOM 650 C CA . MET A 1 85 ? -3.034 2.554 5.096 1.00 94.00 85 MET A CA 1
ATOM 651 C C . MET A 1 85 ? -3.219 1.060 4.825 1.00 94.00 85 MET A C 1
ATOM 653 O O . MET A 1 85 ? -4.350 0.581 4.816 1.00 94.00 85 MET A O 1
ATOM 657 N N . LEU A 1 86 ? -2.129 0.298 4.704 1.00 93.62 86 LEU A N 1
ATOM 658 C CA . LEU A 1 86 ? -2.197 -1.160 4.576 1.00 93.62 86 LEU A CA 1
ATOM 659 C C . LEU A 1 86 ? -2.806 -1.813 5.824 1.00 93.62 86 LEU A C 1
ATOM 661 O O . LEU A 1 86 ? -3.623 -2.724 5.714 1.00 93.62 86 LEU A O 1
ATOM 665 N N . LYS A 1 87 ? -2.456 -1.343 7.026 1.00 95.38 87 LYS A N 1
ATOM 666 C CA . LYS A 1 87 ? -3.037 -1.864 8.274 1.00 95.38 87 LYS A CA 1
ATOM 667 C C . LYS A 1 87 ? -4.541 -1.607 8.371 1.00 95.38 87 LYS A C 1
ATOM 669 O O . LYS A 1 87 ? -5.240 -2.474 8.881 1.00 95.38 87 LYS A O 1
ATOM 674 N N . ILE A 1 88 ? -5.020 -0.461 7.885 1.00 95.38 88 ILE A N 1
ATOM 675 C CA . ILE A 1 88 ? -6.450 -0.138 7.786 1.00 95.38 88 ILE A CA 1
ATOM 676 C C . ILE A 1 88 ? -7.122 -1.042 6.753 1.00 95.38 88 ILE A C 1
ATOM 678 O O . ILE A 1 88 ? -8.133 -1.668 7.059 1.00 95.38 88 ILE A O 1
ATOM 682 N N . LEU A 1 89 ? -6.540 -1.139 5.553 1.00 92.75 89 LEU A N 1
ATOM 683 C CA . LEU A 1 89 ? -7.083 -1.909 4.434 1.00 92.75 89 LEU A CA 1
ATOM 684 C C . LEU A 1 89 ? -7.303 -3.388 4.787 1.00 92.75 89 LEU A C 1
ATOM 686 O O . LEU A 1 89 ? -8.267 -3.995 4.332 1.00 92.75 89 LEU A O 1
ATOM 690 N N . TYR A 1 90 ? -6.422 -3.947 5.619 1.00 94.00 90 TYR A N 1
ATOM 691 C CA . TYR A 1 90 ? -6.480 -5.334 6.081 1.00 94.00 90 TYR A CA 1
ATOM 692 C C . TYR A 1 90 ? -7.009 -5.492 7.518 1.00 94.00 90 TYR A C 1
ATOM 694 O O . TYR A 1 90 ? -6.911 -6.580 8.095 1.00 94.00 90 TYR A O 1
ATOM 702 N N . ASP A 1 91 ? -7.572 -4.443 8.126 1.00 96.75 91 ASP A N 1
ATOM 703 C CA . ASP A 1 91 ? -8.274 -4.592 9.400 1.00 96.75 91 ASP A CA 1
ATOM 704 C C . ASP A 1 91 ? -9.534 -5.441 9.179 1.00 96.75 91 ASP A C 1
ATOM 706 O O . ASP A 1 91 ? -10.337 -5.178 8.288 1.00 96.75 91 ASP A O 1
ATOM 710 N N . LYS A 1 92 ? -9.739 -6.458 10.021 1.00 95.94 92 LYS A N 1
ATOM 711 C CA . LYS A 1 92 ? -10.870 -7.400 9.931 1.00 95.94 92 LYS A CA 1
ATOM 712 C C . LYS A 1 92 ? -12.253 -6.733 9.911 1.00 95.94 92 LYS A C 1
ATOM 714 O O . LYS A 1 92 ? -13.226 -7.377 9.529 1.00 95.94 92 LYS A O 1
ATOM 719 N N . ARG A 1 93 ? -12.361 -5.493 10.400 1.00 96.31 93 ARG A N 1
ATOM 720 C CA . ARG A 1 93 ? -13.605 -4.712 10.400 1.00 96.31 93 ARG A CA 1
ATOM 721 C C . ARG A 1 93 ? -13.931 -4.155 9.017 1.00 96.31 93 ARG A C 1
ATOM 723 O O . ARG A 1 93 ? -15.104 -3.937 8.730 1.00 96.31 93 ARG A O 1
ATOM 730 N N . LEU A 1 94 ? -12.922 -3.927 8.177 1.00 94.69 94 LEU A N 1
ATOM 731 C CA . LEU A 1 94 ? -13.082 -3.387 6.836 1.00 94.69 94 LEU A CA 1
ATOM 732 C C . LEU A 1 94 ? -13.277 -4.535 5.838 1.00 94.69 94 LEU A C 1
ATOM 734 O O . LEU A 1 94 ? -12.333 -5.179 5.388 1.00 94.69 94 LEU A O 1
ATOM 738 N N . VAL A 1 95 ? -14.537 -4.826 5.519 1.00 91.62 95 VAL A N 1
ATOM 739 C CA . VAL A 1 95 ? -14.895 -5.922 4.612 1.00 91.62 95 VAL A CA 1
ATOM 740 C C . VAL A 1 95 ? -14.849 -5.451 3.157 1.00 91.62 95 VAL A C 1
ATOM 742 O O . VAL A 1 95 ? -15.204 -4.323 2.826 1.00 91.62 95 VAL A O 1
ATOM 745 N N . VAL A 1 96 ? -14.419 -6.333 2.260 1.00 89.88 96 VAL A N 1
ATOM 746 C CA . VAL A 1 96 ? -14.337 -6.053 0.824 1.00 89.88 96 VAL A CA 1
ATOM 747 C C . VAL A 1 96 ? -15.737 -5.848 0.227 1.00 89.88 96 VAL A C 1
ATOM 749 O O . VAL A 1 96 ? -16.638 -6.658 0.446 1.00 89.88 96 VAL A O 1
ATOM 752 N N . GLY A 1 97 ? -15.913 -4.802 -0.587 1.00 88.19 97 GLY A N 1
ATOM 753 C CA . GLY A 1 97 ? -17.194 -4.484 -1.236 1.00 88.19 97 GLY A CA 1
ATOM 754 C C . GLY A 1 97 ? -18.005 -3.362 -0.577 1.00 88.19 97 GLY A C 1
ATOM 755 O O . GLY A 1 97 ? -19.087 -3.050 -1.069 1.00 88.19 97 GLY A O 1
ATOM 756 N N . LEU A 1 98 ? -17.508 -2.772 0.516 1.00 90.88 98 LEU A N 1
ATOM 757 C CA . LEU A 1 98 ? -18.134 -1.620 1.170 1.00 90.88 98 LEU A CA 1
ATOM 758 C C . LEU A 1 98 ? -18.025 -0.356 0.309 1.00 90.88 98 LEU A C 1
ATOM 760 O O . LEU A 1 98 ? -17.020 -0.142 -0.373 1.00 90.88 98 LEU A O 1
ATOM 764 N N . ASP A 1 99 ? -19.047 0.496 0.374 1.00 90.44 99 ASP A N 1
ATOM 765 C CA . ASP A 1 99 ? -18.981 1.834 -0.214 1.00 90.44 99 ASP A CA 1
ATOM 766 C C . ASP A 1 99 ? -18.186 2.818 0.666 1.00 90.44 99 ASP A C 1
ATOM 768 O O . ASP A 1 99 ? -17.774 2.515 1.791 1.00 90.44 99 ASP A O 1
ATOM 772 N N . VAL A 1 100 ? -17.969 4.030 0.146 1.00 90.19 100 VAL A N 1
ATOM 773 C CA . VAL A 1 100 ? -17.194 5.067 0.840 1.00 90.19 100 VAL A CA 1
ATOM 774 C C . VAL A 1 100 ? -17.814 5.423 2.193 1.00 90.19 100 VAL A C 1
ATOM 776 O O . VAL A 1 100 ? -17.092 5.460 3.181 1.00 90.19 100 VAL A O 1
ATOM 779 N N . GLY A 1 101 ? -19.133 5.610 2.281 1.00 93.56 101 GLY A N 1
ATOM 780 C CA . GLY A 1 101 ? -19.788 6.011 3.529 1.00 93.56 101 GLY A CA 1
ATOM 781 C C . GLY A 1 101 ? -19.694 4.938 4.614 1.00 93.56 101 GLY A C 1
ATOM 782 O O . GLY A 1 101 ? -19.407 5.246 5.771 1.00 93.56 101 GLY A O 1
ATOM 783 N N . GLN A 1 102 ? -19.873 3.672 4.234 1.00 93.69 102 GLN A N 1
ATOM 784 C CA . GLN A 1 102 ? -19.705 2.533 5.134 1.00 93.69 102 GLN A CA 1
ATOM 785 C C . GLN A 1 102 ? -18.250 2.385 5.588 1.00 93.69 102 GLN A C 1
ATOM 787 O O . GLN A 1 102 ? -17.985 2.178 6.773 1.00 93.69 102 GLN A O 1
ATOM 792 N N . SER A 1 103 ? -17.305 2.503 4.652 1.00 94.06 103 SER A N 1
ATOM 793 C CA . SER A 1 103 ? -15.880 2.365 4.948 1.00 94.06 103 SER A CA 1
ATOM 794 C C . SER A 1 103 ? -15.363 3.495 5.845 1.00 94.06 103 SER A C 1
ATOM 796 O O . SER A 1 103 ? -14.673 3.202 6.816 1.00 94.06 103 SER A O 1
ATOM 798 N N . SER A 1 104 ? -15.750 4.757 5.616 1.00 94.69 104 SER A N 1
ATOM 799 C CA . SER A 1 104 ? -15.279 5.909 6.397 1.00 94.69 104 SER A CA 1
ATOM 800 C C . SER A 1 104 ? -15.540 5.764 7.897 1.00 94.69 104 SER A C 1
ATOM 802 O O . SER A 1 104 ? -14.611 5.910 8.683 1.00 94.69 104 SER A O 1
ATOM 804 N N . ALA A 1 105 ? -16.755 5.384 8.308 1.00 95.62 105 ALA A N 1
ATOM 805 C CA . ALA A 1 105 ? -17.073 5.219 9.731 1.00 95.62 105 ALA A CA 1
ATOM 806 C C . ALA A 1 105 ? -16.241 4.108 10.409 1.00 95.62 105 ALA A C 1
ATOM 808 O O . ALA A 1 105 ? -15.862 4.206 11.581 1.00 95.62 105 ALA A O 1
ATOM 809 N N . ILE A 1 106 ? -15.935 3.040 9.666 1.00 97.44 106 ILE A N 1
ATOM 810 C CA . ILE A 1 106 ? -15.082 1.946 10.143 1.00 97.44 106 ILE A CA 1
ATOM 811 C C . ILE A 1 106 ? -13.632 2.425 10.247 1.00 97.44 106 ILE A C 1
ATOM 813 O O . ILE A 1 106 ? -12.979 2.168 11.258 1.00 97.44 106 ILE A O 1
ATOM 817 N N . VAL A 1 107 ? -13.144 3.150 9.238 1.00 96.69 107 VAL A N 1
ATOM 818 C CA . VAL A 1 107 ? -11.795 3.729 9.219 1.00 96.69 107 VAL A CA 1
ATOM 819 C C . VAL A 1 107 ? -11.593 4.697 10.381 1.00 96.69 107 VAL A C 1
ATOM 821 O O . VAL A 1 107 ? -10.576 4.588 11.058 1.00 96.69 107 VAL A O 1
ATOM 824 N N . ASP A 1 108 ? -12.561 5.558 10.694 1.00 97.25 108 ASP A N 1
ATOM 825 C CA . ASP A 1 108 ? -12.482 6.469 11.845 1.00 97.25 108 ASP A CA 1
ATOM 826 C C . ASP A 1 108 ? -12.318 5.704 13.167 1.00 97.25 108 ASP A C 1
ATOM 828 O O . ASP A 1 108 ? -11.508 6.072 14.021 1.00 97.25 108 ASP A O 1
ATOM 832 N N . THR A 1 109 ? -13.031 4.583 13.313 1.00 98.00 109 THR A N 1
ATOM 833 C CA . THR A 1 109 ? -12.901 3.706 14.486 1.00 98.00 109 THR A CA 1
ATOM 834 C C . THR A 1 109 ? -11.514 3.054 14.546 1.00 98.00 109 THR A C 1
ATOM 836 O O . THR A 1 109 ? -10.898 2.998 15.609 1.00 98.00 109 THR A O 1
ATOM 839 N N . ILE A 1 110 ? -10.990 2.582 13.409 1.00 98.38 110 ILE A N 1
ATOM 840 C CA . ILE A 1 110 ? -9.639 2.005 13.322 1.00 98.38 110 ILE A CA 1
ATOM 841 C C . ILE A 1 110 ? -8.579 3.054 13.684 1.00 98.38 110 ILE A C 1
ATOM 843 O O . ILE A 1 110 ? -7.666 2.767 14.458 1.00 98.38 110 ILE A O 1
ATOM 847 N N . LEU A 1 111 ? -8.704 4.271 13.151 1.00 98.00 111 LEU A N 1
ATOM 848 C CA . LEU A 1 111 ? -7.784 5.377 13.414 1.00 98.00 111 LEU A CA 1
ATOM 849 C C . LEU A 1 111 ? -7.783 5.770 14.891 1.00 98.00 111 LEU A C 1
ATOM 851 O O . LEU A 1 111 ? -6.710 5.972 15.460 1.00 98.00 111 LEU A O 1
ATOM 855 N N . PHE A 1 112 ? -8.956 5.813 15.529 1.00 98.19 112 PHE A N 1
ATOM 856 C CA . PHE A 1 112 ? -9.057 6.050 16.966 1.00 98.19 112 PHE A CA 1
ATOM 857 C C . PHE A 1 112 ? -8.274 4.998 17.768 1.00 98.19 112 PHE A C 1
ATOM 859 O O . PHE A 1 112 ? -7.467 5.354 18.628 1.00 98.19 112 PHE A O 1
ATOM 866 N N . ASP A 1 113 ? -8.434 3.711 17.447 1.00 98.31 113 ASP A N 1
ATOM 867 C CA . ASP A 1 113 ? -7.691 2.632 18.110 1.00 98.31 113 ASP A CA 1
ATOM 868 C C . ASP A 1 113 ? -6.179 2.734 17.876 1.00 98.31 113 ASP A C 1
ATOM 870 O O . ASP A 1 113 ? -5.384 2.506 18.792 1.00 98.31 113 ASP A O 1
ATOM 874 N N . PHE A 1 114 ? -5.766 3.067 16.650 1.00 98.25 114 PHE A N 1
ATOM 875 C CA . PHE A 1 114 ? -4.356 3.238 16.300 1.00 98.25 114 PHE A CA 1
ATOM 876 C C . PHE A 1 114 ? -3.722 4.385 17.085 1.00 98.25 114 PHE A C 1
ATOM 878 O O . PHE A 1 114 ? -2.574 4.255 17.519 1.00 98.25 114 PHE A O 1
ATOM 885 N N . GLU A 1 115 ? -4.457 5.473 17.309 1.00 98.06 115 GLU A N 1
ATOM 886 C CA . GLU A 1 115 ? -4.003 6.585 18.142 1.00 98.06 115 GLU A CA 1
ATOM 887 C C . GLU A 1 115 ? -3.830 6.150 19.603 1.00 98.06 115 GLU A C 1
ATOM 889 O O . GLU A 1 115 ? -2.761 6.357 20.179 1.00 98.06 115 GLU A O 1
ATOM 894 N N . GLN A 1 116 ? -4.810 5.441 20.184 1.00 98.25 116 GLN A N 1
ATOM 895 C CA . GLN A 1 116 ? -4.705 4.916 21.557 1.00 98.25 116 GLN A CA 1
ATOM 896 C C . GLN A 1 116 ? -3.508 3.966 21.738 1.00 98.25 116 GLN A C 1
ATOM 898 O O . GLN A 1 116 ? -2.882 3.920 22.797 1.00 98.25 116 GLN A O 1
ATOM 903 N N . GLN A 1 117 ? -3.144 3.230 20.688 1.00 97.31 117 GLN A N 1
ATOM 904 C CA . GLN A 1 117 ? -1.996 2.320 20.676 1.00 97.31 117 GLN A CA 1
ATOM 905 C C . GLN A 1 117 ? -0.662 3.022 20.369 1.00 97.31 117 GLN A C 1
ATOM 907 O O . GLN A 1 117 ? 0.376 2.362 20.308 1.00 97.31 117 GLN A O 1
ATOM 912 N N . ASN A 1 118 ? -0.656 4.346 20.163 1.00 97.56 118 ASN A N 1
ATOM 913 C CA . ASN A 1 118 ? 0.487 5.110 19.651 1.00 97.56 118 ASN A CA 1
ATOM 914 C C . ASN A 1 118 ? 1.030 4.569 18.311 1.00 97.56 118 ASN A C 1
ATOM 916 O O . ASN A 1 118 ? 2.204 4.769 17.982 1.00 97.56 118 ASN A O 1
ATOM 920 N N . LEU A 1 119 ? 0.211 3.867 17.526 1.00 97.69 119 LEU A N 1
ATOM 921 C CA . LEU A 1 119 ? 0.639 3.280 16.260 1.00 97.69 119 LEU A CA 1
ATOM 922 C C . LEU A 1 119 ? 0.884 4.363 15.209 1.00 97.69 119 LEU A C 1
ATOM 924 O O . LEU A 1 119 ? 1.860 4.270 14.470 1.00 97.69 119 LEU A O 1
ATOM 928 N N . ILE A 1 120 ? 0.056 5.414 15.188 1.00 96.94 120 ILE A N 1
ATOM 929 C CA . ILE A 1 120 ? 0.212 6.553 14.271 1.00 96.94 120 ILE A CA 1
ATOM 930 C C . ILE A 1 120 ? 1.567 7.227 14.504 1.00 96.94 120 ILE A C 1
ATOM 932 O O . ILE A 1 120 ? 2.384 7.330 13.584 1.00 96.94 120 ILE A O 1
ATOM 936 N N . LYS A 1 121 ? 1.855 7.574 15.764 1.00 97.25 121 LYS A N 1
ATOM 937 C CA . LYS A 1 121 ? 3.123 8.180 16.193 1.00 97.25 121 LYS A CA 1
ATOM 938 C C . LYS A 1 121 ? 4.346 7.322 15.855 1.00 97.25 121 LYS A C 1
ATOM 940 O O . LYS A 1 121 ? 5.380 7.855 15.464 1.00 97.25 121 LYS A O 1
ATOM 945 N N . ASN A 1 122 ? 4.240 6.002 16.002 1.00 97.69 122 ASN A N 1
ATOM 946 C CA . ASN A 1 122 ? 5.357 5.075 15.797 1.00 97.69 122 ASN A CA 1
ATOM 947 C C . ASN A 1 122 ? 5.390 4.439 14.397 1.00 97.69 122 ASN A C 1
ATOM 949 O O . ASN A 1 122 ? 6.243 3.591 14.134 1.00 97.69 122 ASN A O 1
ATOM 953 N N . SER A 1 123 ? 4.495 4.838 13.491 1.00 97.00 123 SER A N 1
ATOM 954 C CA . SER A 1 123 ? 4.301 4.206 12.179 1.00 97.00 123 SER A CA 1
ATOM 955 C C . SER A 1 123 ? 5.579 4.144 11.342 1.00 97.00 123 SER A C 1
ATOM 957 O O . SER A 1 123 ? 5.885 3.114 10.746 1.00 97.00 123 SER A O 1
ATOM 959 N N . VAL A 1 124 ? 6.382 5.211 11.355 1.00 95.62 124 VAL A N 1
ATOM 960 C CA . VAL A 1 124 ? 7.665 5.271 10.637 1.00 95.62 124 VAL A CA 1
ATOM 961 C C . VAL A 1 124 ? 8.664 4.249 11.180 1.00 95.62 124 VAL A C 1
ATOM 963 O O . VAL A 1 124 ? 9.341 3.579 10.401 1.00 95.62 124 VAL A O 1
ATOM 966 N N . LEU A 1 125 ? 8.763 4.112 12.505 1.00 95.50 125 LEU A N 1
ATOM 967 C CA . LEU A 1 125 ? 9.649 3.130 13.133 1.00 95.50 125 LEU A CA 1
ATOM 968 C C . LEU A 1 125 ? 9.173 1.710 12.825 1.00 95.50 125 LEU A C 1
ATOM 970 O O . LEU A 1 125 ? 9.960 0.893 12.359 1.00 95.50 125 LEU A O 1
ATOM 974 N N . LYS A 1 126 ? 7.870 1.452 12.981 1.00 95.00 126 LYS A N 1
ATOM 975 C CA . LYS A 1 126 ? 7.260 0.146 12.703 1.00 95.00 126 LYS A CA 1
ATOM 976 C C . LYS A 1 126 ? 7.441 -0.286 11.250 1.00 95.00 126 LYS A C 1
ATOM 978 O O . LYS A 1 126 ? 7.826 -1.422 10.999 1.00 95.00 126 LYS A O 1
ATOM 983 N N . SER A 1 127 ? 7.237 0.626 10.301 1.00 93.88 127 SER A N 1
ATOM 984 C CA . SER A 1 127 ? 7.477 0.375 8.875 1.00 93.88 127 SER A CA 1
ATOM 985 C C . SER A 1 127 ? 8.936 -0.018 8.597 1.00 93.88 127 SER A C 1
ATOM 987 O O . SER A 1 127 ? 9.211 -0.929 7.818 1.00 93.88 127 SER A O 1
ATOM 989 N N . ARG A 1 128 ? 9.898 0.610 9.287 1.00 93.00 128 ARG A N 1
ATOM 990 C CA . ARG A 1 128 ? 11.328 0.284 9.155 1.00 93.00 128 ARG A CA 1
ATOM 991 C C . ARG A 1 128 ? 11.706 -1.053 9.797 1.00 93.00 128 ARG A C 1
ATOM 993 O O . ARG A 1 128 ? 12.511 -1.767 9.210 1.00 93.00 128 ARG A O 1
ATOM 1000 N N . GLU A 1 129 ? 11.134 -1.392 10.952 1.00 91.81 129 GLU A N 1
ATOM 1001 C CA . GLU A 1 129 ? 11.366 -2.671 11.651 1.00 91.81 129 GLU A CA 1
ATOM 1002 C C . GLU A 1 129 ? 10.929 -3.889 10.821 1.00 91.81 129 GLU A C 1
ATOM 1004 O O . GLU A 1 129 ? 11.505 -4.966 10.946 1.00 91.81 129 GLU A O 1
ATOM 1009 N N . LEU A 1 130 ? 9.927 -3.726 9.954 1.00 88.44 130 LEU A N 1
ATOM 1010 C CA . LEU A 1 130 ? 9.416 -4.796 9.091 1.00 88.44 130 LEU A CA 1
ATOM 1011 C C . LEU A 1 130 ? 10.258 -5.040 7.832 1.00 88.44 130 LEU A C 1
ATOM 1013 O O . LEU A 1 130 ? 9.976 -5.969 7.077 1.00 88.44 130 LEU A O 1
ATOM 1017 N N . ARG A 1 131 ? 11.280 -4.220 7.573 1.00 88.31 131 ARG A N 1
ATOM 1018 C CA . ARG A 1 131 ? 12.156 -4.405 6.412 1.00 88.31 131 ARG A CA 1
ATOM 1019 C C . ARG A 1 131 ? 13.004 -5.652 6.632 1.00 88.31 131 ARG A C 1
ATOM 1021 O O . ARG A 1 131 ? 13.704 -5.737 7.635 1.00 88.31 131 ARG A O 1
ATOM 1028 N N . LEU A 1 132 ? 13.007 -6.576 5.667 1.00 78.50 132 LEU A N 1
ATOM 1029 C CA . LEU A 1 132 ? 13.797 -7.811 5.763 1.00 78.50 132 LEU A CA 1
ATOM 1030 C C . LEU A 1 132 ? 15.279 -7.534 6.053 1.00 78.50 132 LEU A C 1
ATOM 1032 O O . LEU A 1 132 ? 15.895 -8.246 6.835 1.00 78.50 132 LEU A O 1
ATOM 1036 N N . SER A 1 133 ? 15.841 -6.463 5.484 1.00 77.31 133 SER A N 1
ATOM 1037 C CA . SER A 1 133 ? 17.226 -6.056 5.749 1.00 77.31 133 SER A CA 1
ATOM 1038 C C . SER A 1 133 ? 17.508 -5.762 7.223 1.00 77.31 133 SER A C 1
ATOM 1040 O O . SER A 1 133 ? 18.637 -5.928 7.655 1.00 77.31 133 SER A O 1
ATOM 1042 N N . LYS A 1 134 ? 16.495 -5.369 8.004 1.00 74.81 134 LYS A N 1
ATOM 1043 C C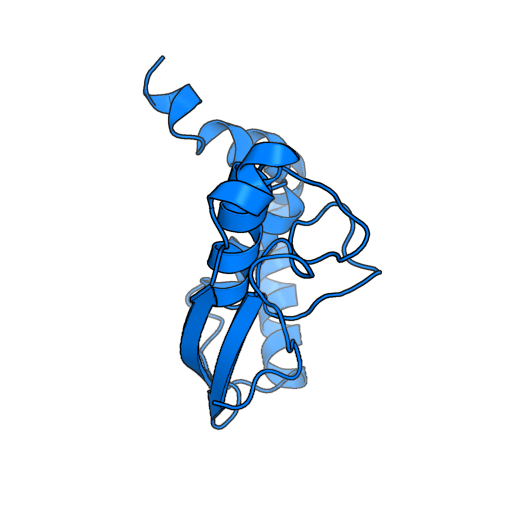A . LYS A 1 134 ? 16.588 -5.181 9.456 1.00 74.81 134 LYS A CA 1
ATOM 1044 C C . LYS A 1 134 ? 16.301 -6.436 10.273 1.00 74.81 134 LYS A C 1
ATO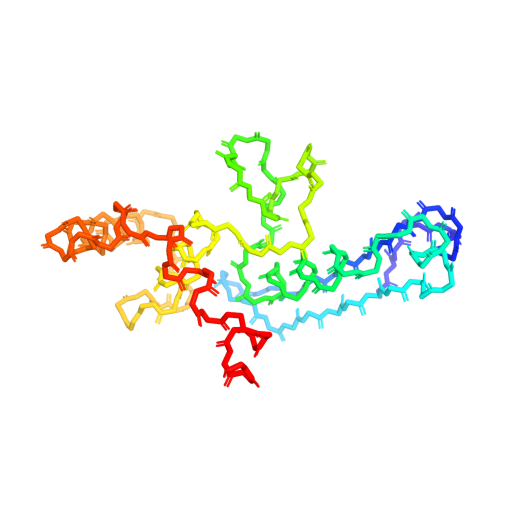M 1046 O O . LYS A 1 134 ? 16.572 -6.436 11.464 1.00 74.81 134 LYS A O 1
ATOM 1051 N N . GLN A 1 135 ? 15.748 -7.476 9.656 1.00 71.38 135 GLN A N 1
ATOM 1052 C CA . GLN A 1 135 ? 15.476 -8.765 10.301 1.00 71.38 135 GLN A CA 1
ATOM 1053 C C . GLN A 1 135 ? 16.613 -9.774 10.105 1.00 71.38 135 GLN A C 1
ATOM 1055 O O . GLN A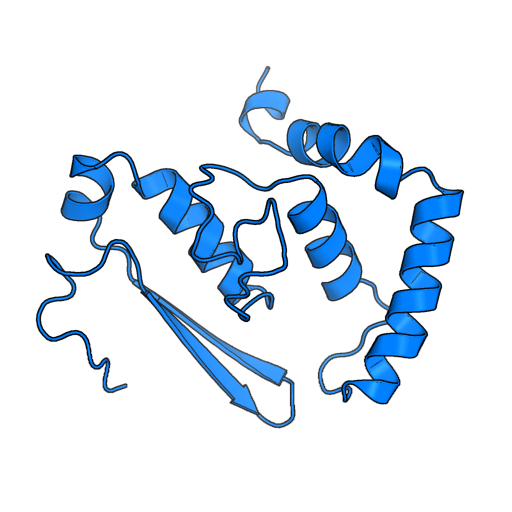 1 135 ? 16.648 -10.797 10.783 1.00 71.38 135 GLN A O 1
ATOM 1060 N N . LEU A 1 136 ? 17.498 -9.505 9.143 1.00 65.62 136 LEU A N 1
ATOM 1061 C CA . LEU A 1 136 ? 18.667 -10.321 8.818 1.00 65.62 136 LEU A CA 1
ATOM 1062 C C . LEU A 1 136 ? 19.966 -9.801 9.472 1.00 65.62 136 LEU A C 1
ATOM 1064 O O . LEU A 1 136 ? 21.000 -10.449 9.323 1.00 65.62 136 LEU A O 1
ATOM 1068 N N . GLU A 1 137 ? 19.910 -8.653 10.160 1.00 53.94 137 GLU A N 1
ATOM 1069 C CA . GLU A 1 137 ? 20.957 -8.108 11.050 1.00 53.94 137 GLU A CA 1
ATOM 1070 C C . GLU A 1 137 ? 20.741 -8.593 12.491 1.00 53.94 137 GLU A C 1
ATOM 1072 O O . GLU A 1 137 ? 21.752 -8.909 13.159 1.00 53.94 137 GLU A O 1
#

Radius of gyration: 16.39 Å; Cα contacts (8 Å, |Δi|>4): 170; chains: 1; bounding box: 41×25×49 Å

Sequence (137 aa):
MTSKVKNIENESNCLLSFRHKAYQLIGATVIIPVDHAMRYGLLPACVVEELTQAMGLPNDSDWVNPSVANDKSILDLLTGLDYLMLKILYDKRLVVGLDVGQSSAIVDTILFDFEQQNLIKNSVLKSRELRLSKQLE

pLDDT: mean 87.51, std 11.18, range [39.5, 98.38]

Foldseek 3Di:
DDDPDPCCLAPHQKDKDFDDDLQATPDMDIDGNVVNNVVVVNVLLSVALRVLCRLPLVAQDCPQPPASSHPVHRDSFGALSSQLVSCLCPDPQQDGNDDPVSSVVSSVVSVVVCVVVCSSVCSRVVRVCPDVVNVVD